Protein AF-A0A3M1MTU3-F1 (afdb_monomer)

Secondary structure (DSSP, 8-state):
-PPPPP-HHHHHHHHTS-HHHHHHHHTT-TTS-HHHHHHHHHHHHHHT----HHHHHHHHT----PPP--S-SSSHHHHHHHHT-

Structure (mmCIF, N/CA/C/O backbone):
data_AF-A0A3M1MTU3-F1
#
_entry.id   AF-A0A3M1MTU3-F1
#
loop_
_atom_site.group_PDB
_atom_site.id
_atom_site.type_symbol
_atom_site.label_atom_id
_atom_site.label_alt_id
_atom_site.label_comp_id
_atom_site.label_asym_id
_atom_site.label_entity_id
_atom_site.label_seq_id
_atom_site.pdbx_PDB_ins_code
_atom_site.Cartn_x
_atom_site.Cartn_y
_atom_site.Cartn_z
_atom_site.occupancy
_atom_site.B_iso_or_equiv
_atom_site.auth_seq_id
_atom_site.auth_comp_id
_atom_site.auth_asym_id
_atom_site.auth_atom_id
_atom_site.pdbx_PDB_model_num
ATOM 1 N N . MET A 1 1 ? -8.843 22.646 -12.485 1.00 44.56 1 MET A N 1
ATOM 2 C CA . MET A 1 1 ? -8.451 21.883 -11.279 1.00 44.56 1 MET A CA 1
ATOM 3 C C . MET A 1 1 ? -8.362 20.422 -11.667 1.00 44.56 1 MET A C 1
ATOM 5 O O . MET A 1 1 ? -9.391 19.831 -11.961 1.00 44.56 1 MET A O 1
ATOM 9 N N . SER A 1 2 ? -7.154 19.867 -11.776 1.00 43.91 2 SER A N 1
ATOM 10 C CA . SER A 1 2 ? -6.989 18.441 -12.082 1.00 43.91 2 SER A CA 1
ATOM 11 C C . SER A 1 2 ? -7.576 17.608 -10.937 1.00 43.91 2 SER A C 1
ATOM 13 O O . SER A 1 2 ? -7.365 17.980 -9.780 1.00 43.91 2 SER A O 1
ATOM 15 N N . PRO A 1 3 ? -8.316 16.521 -11.215 1.00 56.53 3 PRO A N 1
ATOM 16 C CA . PRO A 1 3 ? -8.873 15.681 -10.164 1.00 56.53 3 PRO A CA 1
ATOM 17 C C . PRO A 1 3 ? -7.725 15.141 -9.307 1.00 56.53 3 PRO A C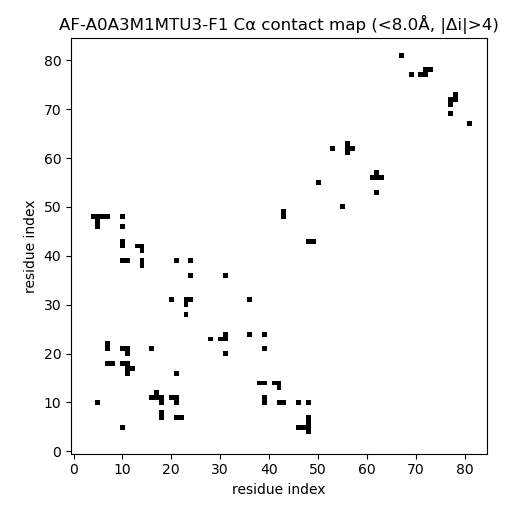 1
ATOM 19 O O . PRO A 1 3 ? -6.807 14.491 -9.812 1.00 56.53 3 PRO A O 1
ATOM 22 N N . SER A 1 4 ? -7.739 15.483 -8.017 1.00 72.88 4 SER A N 1
ATOM 23 C CA . SER A 1 4 ? -6.731 15.007 -7.074 1.00 72.88 4 SER A CA 1
ATOM 24 C C . SER A 1 4 ? -6.844 13.491 -6.989 1.00 72.88 4 SER A C 1
ATOM 26 O O . SER A 1 4 ? -7.919 12.959 -6.716 1.00 72.88 4 SER A O 1
ATOM 28 N N . ARG A 1 5 ? -5.741 12.789 -7.257 1.00 80.62 5 ARG A N 1
ATOM 29 C CA . ARG A 1 5 ? -5.697 11.334 -7.114 1.00 80.62 5 ARG A CA 1
ATOM 30 C C . ARG A 1 5 ? -6.007 10.971 -5.655 1.00 80.62 5 ARG A C 1
ATOM 32 O O . ARG A 1 5 ? -5.403 11.579 -4.767 1.00 80.62 5 ARG A O 1
ATOM 39 N N . PRO A 1 6 ? -6.891 9.990 -5.401 1.00 86.00 6 PRO A N 1
ATOM 40 C CA . PRO A 1 6 ? -7.183 9.548 -4.047 1.00 86.00 6 PRO A C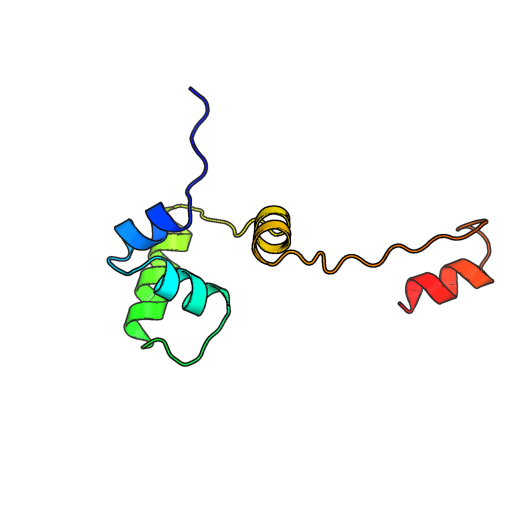A 1
ATOM 41 C C . PRO A 1 6 ? -5.893 9.133 -3.343 1.00 86.00 6 PRO A C 1
ATOM 43 O O . PRO A 1 6 ? -5.029 8.474 -3.931 1.00 86.00 6 PRO A O 1
ATOM 46 N N . THR A 1 7 ? -5.748 9.533 -2.085 1.00 89.19 7 THR A N 1
ATOM 47 C CA . THR A 1 7 ? -4.581 9.204 -1.266 1.00 89.19 7 THR A CA 1
ATOM 48 C C . THR A 1 7 ? -4.920 8.122 -0.243 1.00 89.19 7 THR A C 1
ATOM 50 O O . THR A 1 7 ? -6.082 7.872 0.072 1.00 89.19 7 THR A O 1
ATOM 53 N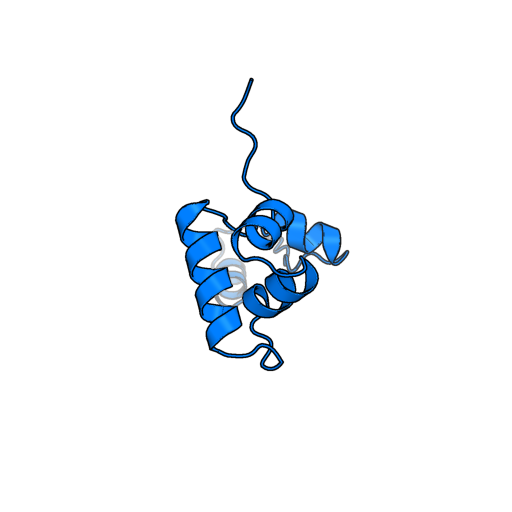 N . ILE A 1 8 ? -3.895 7.520 0.370 1.00 89.38 8 ILE A N 1
ATOM 54 C CA . ILE A 1 8 ? -4.084 6.560 1.472 1.00 89.38 8 ILE A CA 1
ATOM 55 C C . ILE A 1 8 ? -4.859 7.163 2.659 1.00 89.38 8 ILE A C 1
ATOM 57 O O . ILE A 1 8 ? -5.516 6.440 3.405 1.00 89.38 8 ILE A O 1
ATOM 61 N N . ARG A 1 9 ? -4.802 8.491 2.840 1.00 91.25 9 ARG A N 1
ATOM 62 C CA . ARG A 1 9 ? -5.548 9.200 3.889 1.00 91.25 9 ARG A CA 1
ATOM 63 C C . ARG A 1 9 ? -7.036 9.287 3.568 1.00 91.25 9 ARG A C 1
ATOM 65 O O . ARG A 1 9 ? -7.843 9.243 4.489 1.00 91.25 9 ARG A O 1
ATOM 72 N N . ASP A 1 10 ? -7.391 9.379 2.290 1.00 92.06 10 ASP A N 1
ATOM 73 C CA . ASP A 1 10 ? -8.788 9.400 1.855 1.00 92.06 10 ASP A CA 1
ATOM 74 C C . ASP A 1 10 ? -9.420 8.018 2.026 1.00 92.06 10 ASP A C 1
ATOM 76 O O . ASP A 1 10 ? -10.504 7.914 2.592 1.00 92.06 10 ASP A O 1
ATOM 80 N N . VAL A 1 11 ? -8.679 6.955 1.685 1.00 93.00 11 VAL A N 1
ATOM 81 C CA . VAL A 1 11 ? -9.070 5.566 1.985 1.00 93.00 11 VAL A CA 1
ATOM 82 C C . VAL A 1 11 ? -9.268 5.363 3.487 1.00 93.00 11 VAL A C 1
ATOM 84 O O . VAL A 1 11 ? -10.269 4.793 3.907 1.00 93.00 11 VAL A O 1
ATOM 87 N N . ALA A 1 12 ? -8.340 5.855 4.311 1.00 94.12 12 ALA A N 1
ATOM 88 C CA . ALA A 1 12 ? -8.428 5.747 5.766 1.00 94.12 12 ALA A CA 1
ATOM 89 C C . ALA A 1 12 ? -9.666 6.464 6.330 1.00 94.12 12 ALA A C 1
ATOM 91 O O . ALA A 1 12 ? -10.352 5.921 7.196 1.00 94.12 12 ALA A O 1
ATOM 92 N N . ARG A 1 13 ? -9.976 7.655 5.800 1.00 94.44 13 ARG A N 1
ATOM 93 C CA . ARG A 1 13 ? -11.160 8.435 6.177 1.00 94.44 13 ARG A CA 1
ATOM 94 C C . ARG A 1 13 ? -12.450 7.706 5.809 1.00 94.44 13 ARG A C 1
ATOM 96 O O . ARG A 1 13 ? -13.326 7.607 6.658 1.00 94.44 13 ARG A O 1
ATOM 103 N N . LEU A 1 14 ? -12.539 7.172 4.589 1.00 94.06 14 LEU A N 1
ATOM 104 C CA . LEU A 1 14 ? -13.714 6.440 4.111 1.00 94.06 14 LEU A CA 1
ATOM 105 C C . LEU A 1 14 ? -13.926 5.128 4.881 1.00 94.06 14 LEU A C 1
ATOM 107 O 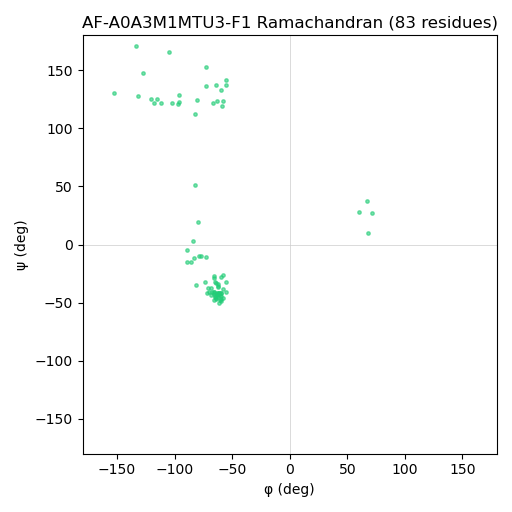O . LEU A 1 14 ? -15.035 4.823 5.300 1.00 94.06 14 LEU A O 1
ATOM 111 N N . ALA A 1 15 ? -12.851 4.382 5.141 1.00 93.44 15 ALA A N 1
ATOM 112 C CA . ALA A 1 15 ? -12.912 3.129 5.889 1.00 93.44 15 ALA A CA 1
ATOM 113 C C . ALA A 1 15 ? -13.060 3.318 7.414 1.00 93.44 15 ALA A C 1
ATOM 115 O O . ALA A 1 15 ? -13.273 2.335 8.127 1.00 93.44 15 ALA A O 1
ATOM 116 N N . GLY A 1 16 ? -12.924 4.542 7.939 1.00 94.69 16 GLY A N 1
ATOM 117 C CA . GLY A 1 16 ? -13.013 4.832 9.374 1.00 94.69 16 GLY A CA 1
ATOM 118 C C . GLY A 1 16 ? -11.866 4.234 10.195 1.00 94.69 16 GLY A C 1
ATOM 119 O O . GLY A 1 16 ? -12.082 3.736 11.300 1.00 94.69 16 GLY A O 1
ATOM 120 N N . VAL A 1 17 ? -10.647 4.219 9.649 1.00 95.44 17 VAL A N 1
ATOM 121 C CA . VAL A 1 17 ? -9.453 3.657 10.306 1.00 95.44 17 VAL A CA 1
ATOM 122 C C . VAL A 1 17 ? -8.256 4.599 10.195 1.00 95.44 17 VAL A C 1
ATOM 124 O O . VAL A 1 17 ? -8.280 5.588 9.469 1.00 95.44 17 VAL A O 1
ATOM 127 N N . SER A 1 18 ? -7.163 4.296 10.898 1.00 94.50 18 SER A N 1
ATOM 128 C CA . SER A 1 18 ? -5.914 5.040 10.724 1.00 94.50 18 SER A CA 1
ATOM 129 C C . SER A 1 18 ? -5.236 4.696 9.389 1.00 94.50 18 SER A C 1
ATOM 131 O O . SER A 1 18 ? -5.341 3.580 8.876 1.00 94.50 18 SER A O 1
ATOM 133 N N . HIS A 1 19 ? -4.451 5.632 8.848 1.00 91.12 19 HIS A N 1
ATOM 134 C CA . HIS A 1 19 ? -3.638 5.382 7.651 1.00 91.12 19 HIS A CA 1
ATOM 135 C C . HIS A 1 19 ? -2.623 4.233 7.848 1.00 91.12 19 HIS A C 1
ATOM 137 O O . HIS A 1 19 ? -2.278 3.546 6.888 1.00 91.12 19 HIS A O 1
ATOM 143 N N . GLN A 1 20 ? -2.170 3.985 9.086 1.00 91.12 20 GLN A N 1
ATOM 144 C CA . GLN A 1 20 ? -1.334 2.829 9.426 1.00 91.12 20 GLN A CA 1
ATOM 145 C C . GLN A 1 20 ? -2.093 1.512 9.242 1.00 91.12 20 GLN A C 1
ATOM 147 O O . GLN A 1 20 ? -1.526 0.561 8.707 1.00 91.12 20 GLN A O 1
ATOM 152 N N . THR A 1 21 ? -3.369 1.450 9.630 1.00 92.44 21 THR A N 1
ATOM 153 C CA . THR A 1 21 ? -4.209 0.264 9.413 1.00 92.44 21 THR A CA 1
ATOM 154 C C . THR A 1 21 ? -4.383 -0.016 7.923 1.00 92.44 21 THR A C 1
ATOM 156 O O . THR A 1 21 ? -4.192 -1.151 7.494 1.00 92.44 21 THR A O 1
ATOM 159 N N . VAL A 1 22 ? -4.633 1.017 7.112 1.00 92.25 22 VAL A N 1
ATOM 160 C CA . VAL A 1 22 ? -4.692 0.876 5.645 1.00 92.25 22 VAL A CA 1
ATOM 161 C C . VAL A 1 22 ? -3.358 0.371 5.086 1.00 92.25 22 VAL A C 1
ATOM 163 O O . VAL A 1 22 ? -3.334 -0.545 4.268 1.00 92.25 22 VAL A O 1
ATOM 166 N N . SER A 1 23 ? -2.231 0.904 5.571 1.00 89.31 23 SER A N 1
ATOM 167 C CA . SER A 1 23 ? -0.895 0.429 5.187 1.00 89.31 23 SER A CA 1
ATOM 168 C C . SER A 1 23 ? -0.687 -1.050 5.535 1.00 89.31 23 SER A C 1
ATOM 170 O O . SER A 1 23 ? -0.154 -1.800 4.719 1.00 89.31 23 SER A O 1
ATOM 172 N N . ARG A 1 24 ? -1.140 -1.511 6.708 1.00 90.62 24 ARG A N 1
ATOM 173 C CA . ARG A 1 24 ? -1.068 -2.930 7.102 1.00 90.62 24 ARG A CA 1
ATOM 174 C C . ARG A 1 24 ? -1.896 -3.826 6.183 1.00 90.62 24 ARG A C 1
ATOM 176 O O . ARG A 1 24 ? -1.397 -4.872 5.780 1.00 90.62 24 ARG A O 1
ATOM 183 N N . VAL A 1 25 ? -3.103 -3.397 5.808 1.00 90.31 25 VAL A N 1
ATOM 184 C CA . VAL A 1 25 ? -3.963 -4.130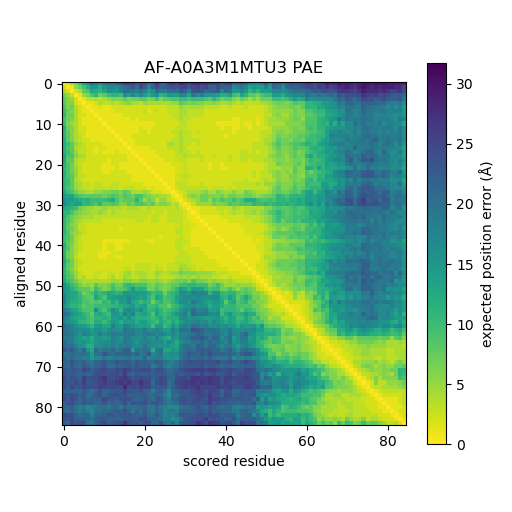 4.861 1.00 90.31 25 VAL A CA 1
ATOM 185 C C . VAL A 1 25 ? -3.284 -4.255 3.497 1.00 90.31 25 VAL A C 1
ATOM 187 O O . VAL A 1 25 ? -3.139 -5.370 2.999 1.00 90.31 25 VAL A O 1
ATOM 190 N N . ILE A 1 26 ? -2.787 -3.142 2.943 1.00 87.38 26 ILE A N 1
ATOM 191 C CA . ILE A 1 26 ? -2.096 -3.109 1.640 1.00 87.38 26 ILE A CA 1
ATOM 192 C C . ILE A 1 26 ? -0.812 -3.951 1.656 1.00 87.38 26 ILE A C 1
ATOM 194 O O . ILE A 1 26 ? -0.465 -4.571 0.655 1.00 87.38 26 ILE A O 1
ATOM 198 N N . ASN A 1 27 ? -0.082 -3.965 2.773 1.00 85.00 27 ASN A N 1
ATOM 199 C CA . ASN A 1 27 ? 1.140 -4.758 2.916 1.00 85.00 27 ASN A CA 1
ATOM 200 C C . ASN A 1 27 ? 0.877 -6.225 3.312 1.00 85.00 27 ASN A C 1
ATOM 202 O O . ASN A 1 27 ? 1.847 -6.951 3.509 1.00 85.00 27 ASN A O 1
ATOM 206 N N . GLY A 1 28 ? -0.382 -6.663 3.435 1.00 82.19 28 GLY A N 1
ATOM 207 C CA . GLY A 1 28 ? -0.720 -8.061 3.724 1.00 82.19 28 GLY A CA 1
ATOM 208 C C . GLY A 1 28 ? -0.407 -8.517 5.153 1.00 82.19 28 GLY A C 1
ATOM 209 O O . GLY A 1 28 ? -0.157 -9.691 5.365 1.00 82.19 28 GLY A O 1
ATOM 210 N N . SER A 1 29 ? -0.400 -7.614 6.137 1.00 83.94 29 SER A N 1
ATOM 211 C CA . SER A 1 29 ? -0.130 -7.974 7.538 1.00 83.94 29 SER A CA 1
ATOM 212 C C . SER A 1 29 ? -1.307 -8.723 8.182 1.00 83.94 29 SER A C 1
ATOM 214 O O . SER A 1 29 ? -2.455 -8.287 8.059 1.00 83.94 29 SER A O 1
ATOM 216 N N . ASP A 1 30 ? -1.011 -9.789 8.934 1.00 80.69 30 ASP A N 1
ATOM 217 C CA . ASP A 1 30 ? -2.003 -10.609 9.656 1.00 80.69 30 ASP A CA 1
ATOM 218 C C . ASP A 1 30 ? -2.603 -9.917 10.892 1.00 80.69 30 ASP A C 1
ATOM 220 O O . ASP A 1 30 ? -3.600 -10.364 11.450 1.00 80.69 30 ASP A O 1
ATOM 224 N N . SER A 1 31 ? -2.044 -8.783 11.323 1.00 84.38 31 SER A N 1
ATOM 225 C CA . SER A 1 31 ? -2.482 -8.061 12.527 1.00 84.38 31 SER A CA 1
ATOM 226 C C . SER A 1 31 ? -3.736 -7.194 12.326 1.00 84.38 31 SER A C 1
ATOM 228 O O . SER A 1 31 ? -3.957 -6.252 13.091 1.00 84.38 31 SER A O 1
ATOM 230 N N . VAL A 1 32 ? -4.540 -7.441 11.286 1.00 89.31 32 VAL A N 1
ATOM 231 C CA . VAL A 1 32 ? -5.767 -6.682 10.996 1.00 89.31 32 VAL A CA 1
ATOM 232 C C . VAL A 1 32 ? -6.962 -7.624 10.992 1.00 89.31 32 VAL A C 1
ATOM 234 O O . VAL A 1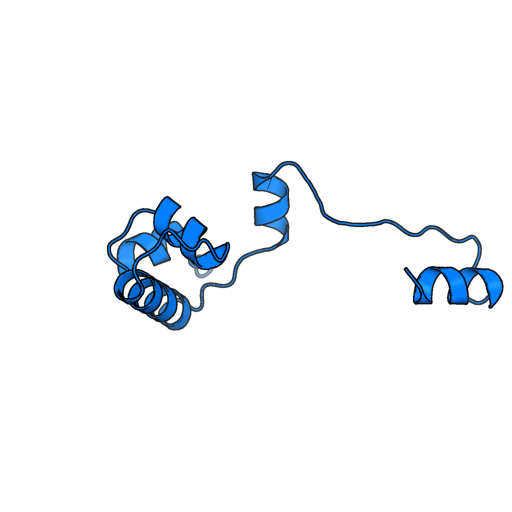 32 ? -6.983 -8.597 10.244 1.00 89.31 32 VAL A O 1
ATOM 237 N N . ALA A 1 33 ? -7.974 -7.299 11.800 1.00 91.62 33 ALA A N 1
ATOM 238 C CA . ALA A 1 33 ? -9.209 -8.069 11.863 1.00 91.62 33 ALA A CA 1
ATOM 239 C C . ALA A 1 33 ? -9.865 -8.195 10.466 1.00 91.62 33 ALA A C 1
ATOM 241 O O . ALA A 1 33 ? -9.890 -7.200 9.728 1.00 91.62 33 ALA A O 1
ATOM 242 N N . PRO A 1 34 ? -10.448 -9.358 10.115 1.00 91.06 34 PRO A N 1
ATOM 243 C CA . PRO A 1 34 ? -11.028 -9.603 8.789 1.00 91.06 34 PRO A CA 1
ATOM 244 C C . PRO A 1 34 ? -12.079 -8.566 8.376 1.00 91.06 34 PRO A C 1
ATOM 246 O O . PRO A 1 34 ? -12.071 -8.079 7.249 1.00 91.06 34 PRO A O 1
ATOM 249 N N . GLU A 1 35 ? -12.930 -8.152 9.314 1.00 93.38 35 GLU A N 1
ATOM 250 C CA . GLU A 1 35 ? -13.950 -7.122 9.094 1.00 93.38 35 GLU A CA 1
ATOM 251 C C . GLU A 1 35 ? -13.328 -5.766 8.719 1.00 93.38 35 GLU A C 1
ATOM 253 O O . GLU A 1 35 ? -13.779 -5.068 7.813 1.00 93.38 35 GLU A O 1
ATOM 258 N N . THR A 1 36 ? -12.236 -5.391 9.390 1.00 92.81 36 THR A N 1
ATOM 259 C CA . THR A 1 36 ? -11.521 -4.145 9.092 1.00 92.81 36 THR A CA 1
ATOM 260 C C . THR A 1 36 ? -10.833 -4.213 7.732 1.00 92.81 36 THR A C 1
ATOM 262 O O . THR A 1 36 ? -10.824 -3.221 7.003 1.00 92.81 36 THR A O 1
ATOM 265 N N . ARG A 1 37 ? -10.295 -5.380 7.367 1.00 93.50 37 ARG A N 1
ATOM 266 C CA . ARG A 1 37 ? -9.723 -5.619 6.041 1.00 93.50 37 ARG A CA 1
ATOM 267 C C . ARG A 1 37 ? -10.772 -5.423 4.944 1.00 93.50 37 ARG A C 1
ATOM 269 O O . ARG A 1 37 ? -10.521 -4.637 4.036 1.00 93.50 37 ARG A O 1
ATOM 276 N N . GLN A 1 38 ? -11.954 -6.025 5.084 1.00 94.12 38 GLN A N 1
ATOM 277 C CA . GLN A 1 38 ? -13.045 -5.864 4.113 1.00 94.12 38 GLN A CA 1
ATOM 278 C C . GLN A 1 38 ? -13.482 -4.403 3.953 1.00 94.12 38 GLN A C 1
ATOM 280 O O . GLN A 1 38 ? -13.625 -3.931 2.827 1.00 94.12 38 GLN A O 1
ATOM 285 N N . ARG A 1 39 ? -13.634 -3.650 5.055 1.00 94.62 39 ARG A N 1
ATOM 286 C CA . ARG A 1 39 ? -13.975 -2.213 4.987 1.00 94.62 39 ARG A CA 1
ATOM 287 C C . ARG A 1 39 ? -12.931 -1.401 4.221 1.00 94.62 39 ARG A C 1
ATOM 289 O O . ARG A 1 39 ? -13.282 -0.522 3.439 1.00 94.62 39 ARG A O 1
ATOM 296 N N . VAL A 1 40 ? -11.648 -1.691 4.439 1.00 93.69 40 VAL A N 1
ATOM 297 C CA . VAL A 1 40 ? -10.555 -1.021 3.724 1.00 93.69 40 VAL A CA 1
ATOM 298 C C . VAL A 1 40 ? -10.550 -1.403 2.244 1.00 93.69 40 VAL A C 1
ATOM 300 O O . VAL A 1 40 ? -10.394 -0.525 1.402 1.00 93.69 40 VAL A O 1
ATOM 303 N N . GLU A 1 41 ? -10.744 -2.676 1.909 1.00 92.38 41 GLU A N 1
ATOM 304 C CA . GLU A 1 41 ? -10.805 -3.147 0.519 1.00 92.38 41 GLU A CA 1
ATOM 305 C C . GLU A 1 41 ? -11.982 -2.527 -0.248 1.00 92.38 41 GLU A C 1
ATOM 307 O O . GLU A 1 41 ? -11.796 -2.061 -1.374 1.00 92.38 41 GLU A O 1
ATOM 312 N N . ALA A 1 42 ? -13.154 -2.416 0.385 1.00 94.38 42 ALA A N 1
ATOM 313 C CA . ALA A 1 42 ? -14.308 -1.717 -0.177 1.00 94.38 42 ALA A CA 1
ATOM 314 C C . ALA A 1 42 ? -14.003 -0.232 -0.439 1.00 94.38 42 ALA A C 1
ATOM 316 O O . ALA A 1 42 ? -14.221 0.255 -1.547 1.00 94.38 42 ALA A O 1
ATOM 317 N N . ALA A 1 43 ? -13.406 0.466 0.534 1.00 93.88 43 ALA A N 1
ATOM 318 C CA . ALA A 1 43 ? -13.017 1.869 0.382 1.00 93.88 43 ALA A CA 1
ATOM 319 C C . ALA A 1 43 ? -11.962 2.085 -0.722 1.00 93.88 43 ALA A C 1
ATOM 321 O O . ALA A 1 43 ? -11.990 3.094 -1.428 1.00 93.88 43 ALA A O 1
ATOM 322 N N . ILE A 1 44 ? -11.024 1.145 -0.888 1.00 90.75 44 ILE A N 1
ATOM 323 C CA . ILE A 1 44 ? -10.031 1.166 -1.973 1.00 90.75 44 ILE A CA 1
ATOM 324 C C . ILE A 1 44 ? -10.722 1.043 -3.334 1.00 90.75 44 ILE A C 1
ATOM 326 O O . ILE A 1 44 ? -10.384 1.799 -4.248 1.00 90.75 44 ILE A O 1
ATOM 330 N N . ALA A 1 45 ? -11.671 0.111 -3.461 1.00 90.19 45 ALA A N 1
ATOM 331 C CA . ALA A 1 45 ? -12.423 -0.112 -4.691 1.00 90.19 45 ALA A CA 1
ATOM 332 C C . ALA A 1 45 ? -13.298 1.098 -5.050 1.00 90.19 45 ALA A C 1
ATOM 334 O O . ALA A 1 45 ? -13.262 1.554 -6.191 1.00 90.19 45 ALA A O 1
ATOM 335 N N . GLU A 1 46 ? -14.009 1.659 -4.070 1.00 91.56 46 GLU A N 1
ATOM 336 C CA . GLU A 1 46 ? -14.885 2.821 -4.247 1.00 91.56 46 GLU A CA 1
ATOM 337 C C . GLU A 1 46 ? -14.111 4.072 -4.683 1.00 91.56 46 GLU A C 1
ATOM 339 O O . GLU A 1 46 ? -14.509 4.766 -5.616 1.00 91.56 46 GLU A O 1
ATOM 344 N N . LEU A 1 47 ? -12.956 4.333 -4.062 1.00 90.00 47 LEU A N 1
ATOM 345 C CA . LEU A 1 47 ? -12.110 5.474 -4.421 1.00 90.00 47 LEU A CA 1
ATOM 346 C C . LEU A 1 47 ? -11.262 5.226 -5.676 1.00 90.00 47 LEU A C 1
ATOM 348 O O . LEU A 1 47 ? -10.600 6.147 -6.151 1.00 90.00 47 LEU A O 1
ATOM 352 N N . GLY A 1 48 ? -11.207 3.995 -6.194 1.00 86.00 48 GLY A N 1
ATOM 353 C CA . GLY A 1 48 ? -10.280 3.625 -7.266 1.00 86.00 48 GLY A CA 1
ATOM 354 C C . GLY A 1 48 ? -8.809 3.827 -6.878 1.00 86.00 48 GLY A C 1
ATOM 355 O O . GLY A 1 48 ? -7.961 4.104 -7.734 1.00 86.00 48 GLY A 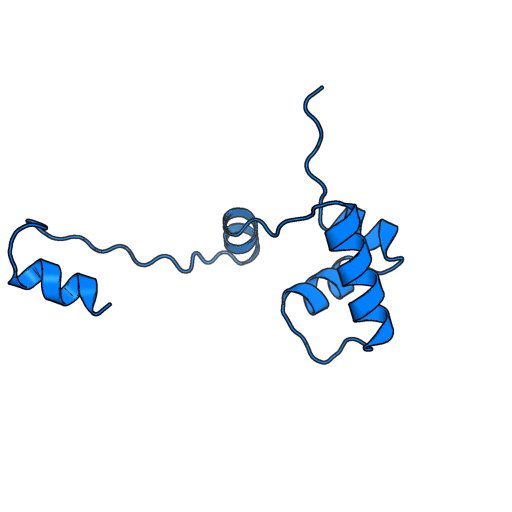O 1
ATOM 356 N N . TYR A 1 49 ? -8.491 3.734 -5.583 1.00 84.81 49 TYR A N 1
ATOM 357 C CA . TYR A 1 49 ? -7.139 3.947 -5.078 1.00 84.81 49 TYR A CA 1
ATOM 358 C C . TYR A 1 49 ? -6.206 2.838 -5.578 1.00 84.81 49 TYR A C 1
ATOM 360 O O . TYR A 1 49 ? -6.409 1.658 -5.300 1.00 84.81 49 TYR A O 1
ATOM 368 N N . ARG A 1 50 ? -5.137 3.212 -6.289 1.00 79.62 50 ARG A N 1
ATOM 369 C CA . ARG A 1 50 ? -4.075 2.284 -6.701 1.00 79.62 50 ARG A CA 1
ATOM 370 C C . ARG A 1 50 ? -2.757 2.657 -6.024 1.00 79.62 50 ARG A C 1
ATOM 372 O O . ARG A 1 50 ? -2.314 3.797 -6.179 1.00 79.62 50 ARG A O 1
ATOM 379 N N . PRO A 1 51 ? -2.102 1.727 -5.303 1.00 70.75 51 PRO A N 1
ATOM 380 C CA . PRO A 1 51 ? -0.805 1.995 -4.697 1.00 70.75 51 PRO A CA 1
ATOM 381 C C . PRO A 1 51 ? 0.213 2.396 -5.771 1.00 70.75 51 PRO A C 1
ATOM 383 O O . PRO A 1 51 ? 0.457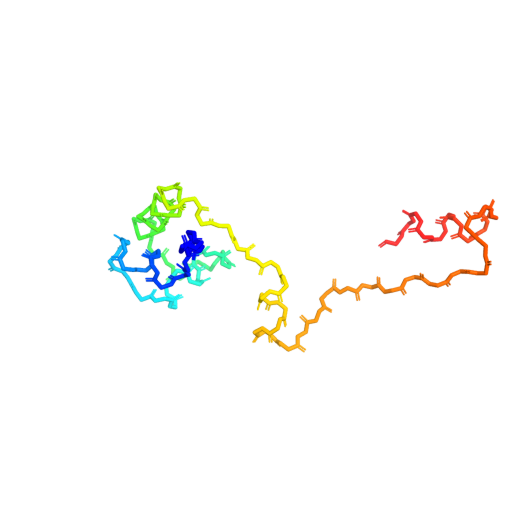 1.652 -6.718 1.00 70.75 51 PRO A O 1
ATOM 386 N N . ASN A 1 52 ? 0.826 3.570 -5.621 1.00 71.69 52 ASN A N 1
ATOM 387 C CA . ASN A 1 52 ? 1.887 4.009 -6.520 1.00 71.69 52 ASN A CA 1
ATOM 388 C C . ASN A 1 52 ? 3.221 3.376 -6.087 1.00 71.69 52 ASN A C 1
ATOM 390 O O . ASN A 1 52 ? 3.755 3.715 -5.029 1.00 71.69 52 ASN A O 1
ATOM 394 N N . ALA A 1 53 ? 3.760 2.472 -6.910 1.00 65.38 53 ALA A N 1
ATOM 395 C CA . ALA A 1 53 ? 5.024 1.784 -6.648 1.00 65.38 53 ALA A CA 1
ATOM 396 C C . ALA A 1 53 ? 6.203 2.757 -6.456 1.00 65.38 53 ALA A C 1
ATOM 398 O O . ALA A 1 53 ? 6.997 2.564 -5.541 1.00 65.38 53 ALA A O 1
ATOM 399 N N . ILE A 1 54 ? 6.259 3.849 -7.229 1.00 60.03 54 ILE A N 1
ATOM 400 C CA . ILE A 1 54 ? 7.315 4.870 -7.129 1.00 60.03 54 ILE A CA 1
ATOM 401 C C . ILE A 1 54 ? 7.235 5.585 -5.775 1.00 60.03 54 ILE A C 1
ATOM 403 O O . ILE A 1 54 ? 8.228 5.676 -5.058 1.00 60.03 54 ILE A O 1
ATOM 407 N N . ALA A 1 55 ? 6.036 6.018 -5.370 1.00 63.59 55 ALA A N 1
ATOM 408 C CA . ALA A 1 55 ? 5.830 6.656 -4.066 1.00 63.59 55 ALA A CA 1
ATOM 409 C C . ALA A 1 55 ? 6.150 5.701 -2.900 1.00 63.59 55 ALA A C 1
ATOM 411 O O . ALA A 1 55 ? 6.672 6.125 -1.869 1.00 63.59 55 ALA A O 1
ATOM 412 N N . ARG A 1 56 ? 5.879 4.400 -3.070 1.00 67.31 56 ARG A N 1
ATOM 413 C CA . ARG A 1 56 ? 6.225 3.359 -2.091 1.00 67.31 56 ARG A CA 1
ATOM 414 C C . ARG A 1 56 ? 7.741 3.174 -1.971 1.00 67.31 56 ARG A C 1
ATOM 416 O O . ARG A 1 56 ? 8.223 3.036 -0.851 1.00 67.31 56 ARG A O 1
ATOM 423 N N . SER A 1 57 ? 8.478 3.202 -3.082 1.00 59.03 57 SER A N 1
ATOM 424 C CA . SER A 1 57 ? 9.946 3.151 -3.084 1.00 59.03 57 SER A CA 1
ATOM 425 C C . SER A 1 57 ? 10.573 4.390 -2.446 1.00 59.03 57 SER A C 1
ATOM 427 O O . SER A 1 57 ? 11.482 4.261 -1.634 1.00 59.03 57 SER A O 1
ATOM 429 N N . MET A 1 58 ? 10.027 5.582 -2.712 1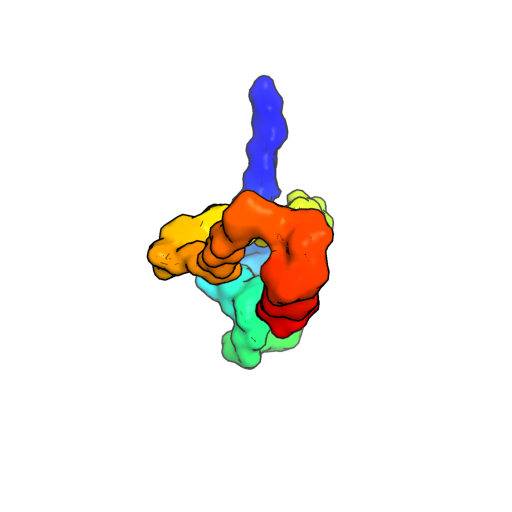.00 61.19 58 MET A N 1
ATOM 430 C CA . MET A 1 58 ? 10.473 6.822 -2.062 1.00 61.19 58 MET A CA 1
ATOM 431 C C . MET A 1 58 ? 10.247 6.792 -0.544 1.00 61.19 58 MET A C 1
ATOM 433 O O . MET A 1 58 ? 11.149 7.132 0.212 1.00 61.19 58 MET A O 1
ATOM 437 N N . ALA A 1 59 ? 9.072 6.344 -0.085 1.00 67.25 59 ALA A N 1
ATOM 438 C CA . ALA A 1 59 ? 8.766 6.249 1.346 1.00 67.25 59 ALA A CA 1
ATOM 439 C C . ALA A 1 59 ? 9.628 5.212 2.087 1.00 67.25 59 ALA A C 1
ATOM 441 O O . ALA A 1 59 ? 9.863 5.361 3.283 1.00 67.25 59 ALA A O 1
ATOM 442 N N . ARG A 1 60 ? 10.078 4.157 1.396 1.00 66.44 60 ARG A N 1
ATOM 443 C CA . ARG A 1 60 ? 10.987 3.150 1.965 1.00 66.44 60 ARG A CA 1
ATOM 444 C C . ARG A 1 60 ? 12.464 3.541 1.869 1.00 66.44 60 ARG A C 1
ATOM 446 O O . ARG A 1 60 ? 13.277 2.916 2.533 1.00 66.44 60 ARG A O 1
ATOM 453 N N . GLY A 1 61 ? 12.808 4.538 1.052 1.00 64.81 61 GLY A N 1
ATOM 454 C CA . GLY A 1 61 ? 14.199 4.875 0.735 1.00 64.81 61 GLY A CA 1
ATOM 455 C C . GLY A 1 61 ? 14.921 3.810 -0.102 1.00 64.81 61 GLY A C 1
ATOM 456 O O . GLY A 1 61 ? 16.128 3.899 -0.284 1.00 64.81 61 GLY A O 1
ATOM 457 N N . GLU A 1 62 ? 14.195 2.815 -0.620 1.00 66.94 62 GLU A N 1
ATOM 458 C CA . GLU A 1 62 ? 14.730 1.710 -1.419 1.00 66.94 62 GLU A CA 1
ATOM 459 C C . GLU A 1 62 ? 13.892 1.503 -2.689 1.00 66.94 62 GLU A C 1
ATOM 461 O O . GLU A 1 62 ? 12.665 1.345 -2.660 1.00 66.94 62 GLU A O 1
ATOM 466 N N . THR A 1 63 ? 14.564 1.468 -3.836 1.00 63.38 63 THR A N 1
ATOM 467 C CA . THR A 1 63 ? 13.994 1.008 -5.105 1.00 63.38 63 THR A CA 1
ATOM 468 C C . THR A 1 63 ? 14.365 -0.452 -5.308 1.00 63.38 63 THR A C 1
ATOM 470 O O . THR A 1 63 ? 15.544 -0.785 -5.365 1.00 63.38 63 THR A O 1
ATOM 473 N N . ARG A 1 64 ? 13.372 -1.331 -5.471 1.00 70.56 64 ARG A N 1
ATOM 474 C CA . ARG A 1 64 ? 13.589 -2.735 -5.866 1.00 70.56 64 ARG A CA 1
ATOM 475 C C . ARG A 1 64 ? 13.764 -2.849 -7.382 1.00 70.56 64 ARG A C 1
ATOM 477 O O . ARG A 1 64 ? 13.050 -3.598 -8.037 1.00 70.56 64 ARG A O 1
ATOM 484 N N . THR A 1 65 ? 14.662 -2.036 -7.925 1.00 77.19 65 THR A N 1
ATOM 485 C CA . THR A 1 65 ? 14.950 -1.962 -9.358 1.00 77.19 65 THR A CA 1
ATOM 486 C C . THR A 1 65 ? 16.350 -2.510 -9.583 1.00 77.19 65 THR A C 1
ATOM 488 O O . THR A 1 65 ? 17.303 -1.988 -9.010 1.00 77.19 65 THR A O 1
ATOM 491 N N . LEU A 1 66 ? 16.472 -3.541 -10.415 1.00 78.50 66 LEU A N 1
ATOM 492 C CA . LEU A 1 66 ? 17.757 -4.046 -10.891 1.00 78.50 66 LEU A CA 1
ATOM 493 C C . LEU A 1 66 ? 18.040 -3.426 -12.261 1.00 78.50 66 LEU A C 1
ATOM 495 O O . LEU A 1 66 ? 17.180 -3.447 -13.140 1.00 78.50 66 LEU A O 1
ATOM 499 N N . ALA A 1 67 ? 19.222 -2.837 -12.428 1.00 82.19 67 ALA A N 1
ATOM 500 C CA . ALA A 1 67 ? 19.666 -2.304 -13.710 1.00 82.19 67 ALA A CA 1
ATOM 501 C C . ALA A 1 67 ? 20.564 -3.333 -14.405 1.00 82.19 67 ALA A C 1
ATOM 503 O O . ALA A 1 67 ? 21.609 -3.701 -13.872 1.00 82.19 67 ALA A O 1
ATOM 504 N N . CYS A 1 68 ? 20.169 -3.764 -15.602 1.00 82.31 68 CYS A N 1
ATOM 505 C CA . CYS A 1 68 ? 20.965 -4.644 -16.455 1.00 82.31 68 CYS A CA 1
ATOM 506 C C . CYS A 1 68 ? 21.619 -3.811 -17.562 1.00 82.31 68 CYS A C 1
ATOM 508 O O . CYS A 1 68 ? 20.924 -3.148 -18.331 1.00 82.31 68 CYS A O 1
ATOM 510 N N . ILE A 1 69 ? 22.951 -3.840 -17.645 1.00 85.44 69 ILE A N 1
ATOM 511 C CA . ILE A 1 69 ? 23.722 -3.144 -18.682 1.00 85.44 69 ILE A CA 1
ATOM 512 C C . ILE A 1 69 ? 24.470 -4.200 -19.489 1.00 85.44 69 ILE A C 1
ATOM 514 O O . ILE A 1 69 ? 25.267 -4.950 -18.931 1.00 85.44 69 ILE A O 1
ATOM 518 N N . ALA A 1 70 ? 24.220 -4.242 -20.796 1.00 81.88 70 ALA A N 1
ATOM 519 C CA . ALA A 1 70 ? 24.899 -5.137 -21.725 1.00 81.88 70 ALA A CA 1
ATOM 520 C C . ALA A 1 70 ? 25.483 -4.343 -22.907 1.00 81.88 70 ALA A C 1
ATOM 522 O O . ALA A 1 70 ? 24.873 -3.357 -23.326 1.00 81.88 70 ALA A O 1
ATOM 523 N N . PRO A 1 71 ? 26.628 -4.768 -23.478 1.00 80.44 71 PRO A N 1
ATOM 524 C CA . PRO A 1 71 ? 27.219 -4.112 -24.649 1.00 80.44 71 PRO A CA 1
ATOM 525 C C . PRO A 1 71 ? 26.328 -4.211 -25.893 1.00 80.44 71 PRO A C 1
ATOM 527 O O . PRO A 1 71 ? 26.316 -3.309 -26.725 1.00 80.44 71 PRO A O 1
ATOM 530 N N . ASN A 1 72 ? 25.591 -5.319 -26.021 1.00 77.50 72 ASN A N 1
ATOM 531 C CA . ASN A 1 72 ? 24.641 -5.569 -27.095 1.00 77.50 72 ASN A CA 1
ATOM 532 C C . ASN A 1 72 ? 23.548 -6.532 -26.602 1.00 77.50 72 ASN A C 1
ATOM 534 O O . ASN A 1 72 ? 23.858 -7.580 -26.043 1.00 77.50 72 ASN A O 1
ATOM 538 N N . LEU A 1 73 ? 22.280 -6.183 -26.827 1.00 73.38 73 LEU A N 1
ATOM 539 C CA . LEU A 1 73 ? 21.112 -7.007 -26.475 1.00 73.38 73 LEU A CA 1
ATOM 540 C C . LEU A 1 73 ? 20.784 -8.073 -27.531 1.00 73.38 73 LEU A C 1
ATOM 542 O O . LEU A 1 73 ? 19.965 -8.951 -27.293 1.00 73.38 73 LEU A O 1
ATOM 546 N N . THR A 1 74 ? 21.411 -7.981 -28.702 1.00 75.12 74 THR A N 1
ATOM 547 C CA . THR A 1 74 ? 21.192 -8.886 -29.839 1.00 75.12 74 THR A CA 1
ATOM 548 C C . THR A 1 74 ? 22.113 -10.104 -29.799 1.00 75.12 74 THR A C 1
ATOM 550 O O . THR A 1 74 ? 21.887 -11.071 -30.519 1.00 75.12 74 THR A O 1
ATOM 553 N N . ASP A 1 75 ? 23.168 -10.057 -28.983 1.00 80.25 75 ASP A N 1
ATOM 554 C CA . ASP A 1 75 ? 24.067 -11.189 -28.796 1.00 80.25 75 ASP A CA 1
ATOM 555 C C . ASP A 1 75 ? 23.442 -12.175 -27.800 1.00 80.25 75 ASP A C 1
ATOM 557 O O . ASP A 1 75 ? 23.087 -11.815 -26.672 1.00 80.25 75 ASP A O 1
ATOM 561 N N . TYR A 1 76 ? 23.304 -13.427 -28.235 1.00 78.38 76 TYR A N 1
ATOM 562 C CA . TYR A 1 76 ? 22.624 -14.501 -27.510 1.00 78.38 76 TYR A CA 1
ATOM 563 C C . TYR A 1 76 ? 23.191 -14.717 -26.100 1.00 78.38 76 TYR A C 1
ATOM 565 O O . TYR A 1 76 ? 22.457 -15.045 -25.165 1.00 78.38 76 TYR A O 1
ATOM 573 N N . THR A 1 77 ? 24.491 -14.479 -25.923 1.00 77.50 77 THR A N 1
ATOM 574 C CA . THR A 1 77 ? 25.165 -14.666 -24.633 1.00 77.50 77 THR A CA 1
ATOM 575 C C . THR A 1 77 ? 24.634 -13.700 -23.574 1.00 77.50 77 THR A C 1
ATOM 577 O O . THR A 1 77 ? 24.348 -14.109 -22.454 1.00 77.50 77 THR A O 1
ATOM 580 N N . PHE A 1 78 ? 24.451 -12.422 -23.915 1.00 80.38 78 PHE A N 1
ATOM 581 C CA . PHE A 1 78 ? 23.939 -11.431 -22.964 1.00 80.38 78 PHE A CA 1
ATOM 582 C C . PHE A 1 78 ? 22.415 -11.482 -22.851 1.00 80.38 78 PHE A C 1
ATOM 584 O O . PHE A 1 78 ? 21.883 -11.301 -21.756 1.00 80.38 78 PHE A O 1
ATOM 591 N N . ALA A 1 79 ? 21.718 -11.773 -23.955 1.00 80.56 79 ALA A N 1
ATOM 592 C CA . ALA A 1 79 ? 20.267 -11.921 -23.962 1.00 80.56 79 ALA A CA 1
ATOM 593 C C . ALA A 1 79 ? 19.803 -13.049 -23.025 1.00 80.56 79 ALA A C 1
ATOM 595 O O . ALA A 1 79 ? 18.937 -12.818 -22.187 1.00 80.56 79 ALA A O 1
ATOM 596 N N . SER A 1 80 ? 20.437 -14.226 -23.094 1.00 81.31 80 SER A N 1
ATOM 597 C CA . SER A 1 80 ? 20.082 -15.379 -22.250 1.00 81.31 80 SER A CA 1
ATOM 598 C C . SER A 1 80 ? 20.333 -15.146 -20.754 1.00 81.31 80 SER A C 1
ATOM 600 O O . SER A 1 80 ? 19.577 -15.635 -19.919 1.00 81.31 80 SER A O 1
ATOM 602 N N . ILE A 1 81 ? 21.353 -14.355 -20.399 1.00 82.62 81 ILE A N 1
ATOM 603 C CA . ILE A 1 81 ? 21.630 -13.971 -19.004 1.00 82.62 81 ILE A CA 1
ATOM 604 C C . ILE A 1 81 ? 20.560 -13.010 -18.470 1.00 82.62 81 ILE A C 1
ATOM 606 O O . ILE A 1 81 ? 20.143 -13.146 -17.324 1.00 82.62 81 ILE A O 1
ATOM 610 N N . ILE A 1 82 ? 20.114 -12.045 -19.282 1.00 83.75 82 ILE A N 1
ATOM 611 C CA . ILE A 1 82 ? 19.065 -11.090 -18.888 1.00 83.75 82 ILE A CA 1
ATOM 612 C C . ILE A 1 82 ? 17.701 -11.781 -18.801 1.00 83.75 82 ILE A C 1
ATOM 614 O O . ILE A 1 82 ? 16.923 -11.473 -17.908 1.00 83.75 82 ILE A O 1
ATOM 618 N N . GLU A 1 83 ? 17.414 -12.719 -19.702 1.00 81.88 83 GLU A N 1
ATOM 619 C CA . GLU A 1 83 ? 16.148 -13.459 -19.725 1.00 81.88 83 GLU A CA 1
ATOM 620 C C . GLU A 1 83 ? 15.972 -14.372 -18.496 1.00 81.88 83 GLU A C 1
ATOM 622 O O . GLU A 1 83 ? 14.847 -14.634 -18.076 1.00 81.88 83 GLU A O 1
ATOM 627 N N . GLY A 1 84 ? 17.078 -14.832 -17.900 1.00 78.00 84 GLY A N 1
ATOM 628 C CA . GLY A 1 84 ? 17.074 -15.648 -16.683 1.00 78.00 84 GLY A CA 1
ATOM 629 C C . GLY A 1 84 ? 17.117 -14.877 -15.356 1.00 78.00 84 GLY A C 1
ATOM 630 O O . GLY A 1 84 ? 17.067 -15.524 -14.308 1.00 78.00 84 GLY A O 1
ATOM 631 N N . ALA A 1 85 ? 17.255 -13.547 -15.381 1.00 68.38 85 ALA A N 1
ATOM 632 C CA . ALA A 1 85 ? 17.364 -12.686 -14.195 1.00 68.38 85 ALA A CA 1
ATOM 633 C C . ALA A 1 85 ? 15.996 -12.189 -13.697 1.00 68.38 85 ALA A C 1
ATOM 635 O O . ALA A 1 85 ? 15.834 -12.087 -12.458 1.00 68.38 85 ALA A O 1
#

Sequence (85 aa):
MSPSRPTIRDVARLAGVSHQTVSRVINGSDSVAPETRQRVEAAIAELGYRPNAIARSMARGETRTLACIAPNLTDYTFASIIEGA

Mean predicted aligned error: 10.8 Å

pLDDT: mean 81.81, std 11.83, range [43.91, 95.44]

Radius of gyration: 19.05 Å; Cα contacts (8 Å, |Δi|>4): 54; chains: 1; bounding box: 42×38×42 Å

Foldseek 3Di:
DPPDQDDLVQLCVQLVHDSVLLVCLVVVHPPHDPVSSVSSVVSCVVSVHDDDLVVVCVVVVHDPDDDQDDPDCPDPVSVVVVVVD

Nearest PDB structures (foldseek):
  1rzr-assembly1_G  TM=8.761E-01  e=9.012E-06  Priestia megaterium
  2pua-assembly1_A  TM=8.758E-01  e=2.150E-05  Escherichia coli
  1jh9-assembly1_A-2  TM=8.638E-01  e=2.150E-05  Escherichia coli
  2kei-assembly1_A  TM=8.880E-01  e=2.435E-05  Escherichia coli K-12
  1cjg-assembly1_B  TM=8.269E-01  e=5.810E-05  Escherichia coli

Solvent-accessible surface area (backbone atoms only — not comparable to full-atom values): 5368 Å² total; per-residue (Å²): 132,80,83,77,76,66,47,66,62,53,34,12,60,71,41,72,50,52,52,66,56,48,50,36,53,76,70,67,48,83,91,55,58,70,71,59,45,52,41,40,52,51,27,30,62,75,62,66,51,70,90,53,66,67,63,51,22,61,75,68,75,49,73,98,70,85,88,87,87,70,100,48,76,83,44,66,75,52,35,56,55,60,76,75,107